Protein AF-A0A9X5XL47-F1 (afdb_monomer)

Sequence (62 aa):
MDEELRSLTERLRNEAGASPAYEQLVATEDPNVLADALTAPGQPLWARELVAFRLGLAGDRR

Structure (mmCIF, N/CA/C/O backbone):
data_AF-A0A9X5XL47-F1
#
_entry.id   AF-A0A9X5XL47-F1
#
loop_
_atom_site.group_PDB
_atom_site.id
_atom_site.type_symbol
_atom_site.label_atom_id
_atom_site.label_alt_id
_atom_site.label_comp_id
_atom_site.label_asym_id
_atom_site.label_entity_id
_atom_site.label_seq_id
_atom_site.pdbx_PDB_ins_code
_atom_site.Cartn_x
_atom_site.Cartn_y
_atom_site.Cartn_z
_atom_site.occupancy
_atom_site.B_iso_or_equiv
_atom_site.auth_seq_id
_atom_site.auth_comp_id
_atom_site.auth_asym_id
_atom_site.auth_atom_id
_atom_site.pdbx_PDB_model_num
ATOM 1 N N . MET A 1 1 ? 8.132 14.845 -6.701 1.00 63.00 1 MET A N 1
ATOM 2 C CA . MET A 1 1 ? 8.418 13.405 -6.527 1.00 63.00 1 MET A CA 1
ATOM 3 C C . MET A 1 1 ? 8.706 13.009 -5.089 1.00 63.00 1 MET A C 1
ATOM 5 O O . MET A 1 1 ? 7.781 12.488 -4.492 1.00 63.00 1 MET A O 1
ATOM 9 N N . ASP A 1 2 ? 9.876 13.265 -4.490 1.00 75.75 2 ASP A N 1
ATOM 10 C CA . ASP A 1 2 ? 10.152 12.740 -3.129 1.00 75.75 2 ASP A CA 1
ATOM 11 C C . ASP A 1 2 ? 9.234 13.310 -2.037 1.00 75.75 2 ASP A C 1
ATOM 13 O O . ASP A 1 2 ? 8.862 12.605 -1.103 1.00 75.75 2 ASP A O 1
ATOM 17 N N . GLU A 1 3 ? 8.827 14.572 -2.171 1.00 79.69 3 GLU A N 1
ATOM 18 C CA . GLU A 1 3 ? 7.933 15.227 -1.211 1.00 79.69 3 GLU A CA 1
ATOM 19 C C . GLU A 1 3 ? 6.475 14.768 -1.351 1.00 79.69 3 GLU A C 1
ATOM 21 O O . GLU A 1 3 ? 5.808 14.499 -0.359 1.00 79.69 3 GLU A O 1
ATOM 26 N N . GLU A 1 4 ? 5.987 14.599 -2.580 1.00 77.56 4 GLU A N 1
ATOM 27 C CA . GLU A 1 4 ? 4.644 14.055 -2.840 1.00 77.56 4 GLU A CA 1
ATOM 28 C C . GLU A 1 4 ? 4.548 12.594 -2.388 1.00 77.56 4 GLU A C 1
ATOM 30 O O . GLU A 1 4 ? 3.538 12.181 -1.823 1.00 77.56 4 GLU A O 1
ATOM 35 N N . LEU A 1 5 ? 5.630 11.831 -2.576 1.00 80.69 5 LEU A N 1
ATOM 36 C CA . LEU A 1 5 ? 5.785 10.477 -2.059 1.00 80.69 5 LEU A CA 1
ATOM 37 C C . LEU A 1 5 ? 5.728 10.462 -0.528 1.00 80.69 5 LEU A C 1
ATOM 39 O O . LEU A 1 5 ? 4.933 9.723 0.057 1.00 80.69 5 LEU A O 1
ATOM 43 N N . ARG A 1 6 ? 6.530 11.307 0.126 1.00 83.81 6 ARG A N 1
ATOM 44 C CA . ARG A 1 6 ? 6.528 11.427 1.586 1.00 83.81 6 ARG A CA 1
ATOM 45 C C . ARG A 1 6 ? 5.135 11.780 2.103 1.00 83.81 6 ARG A C 1
ATOM 47 O O . ARG A 1 6 ? 4.600 11.040 2.925 1.00 83.81 6 ARG A O 1
ATOM 54 N N . SER A 1 7 ? 4.512 12.810 1.534 1.00 89.75 7 SER A N 1
ATOM 55 C CA . SER A 1 7 ? 3.158 13.247 1.882 1.00 89.75 7 SER A CA 1
ATOM 56 C C . SER A 1 7 ? 2.117 12.131 1.718 1.00 89.75 7 SER A C 1
ATOM 58 O O . SER A 1 7 ? 1.298 11.916 2.614 1.00 89.75 7 SER A O 1
ATOM 60 N N . LEU A 1 8 ? 2.183 11.360 0.624 1.00 88.88 8 LEU A N 1
ATOM 61 C CA . LEU A 1 8 ? 1.310 10.205 0.412 1.00 88.88 8 LEU A CA 1
ATOM 62 C C . LEU A 1 8 ? 1.495 9.163 1.519 1.00 88.88 8 LEU A C 1
ATOM 64 O O . LEU A 1 8 ? 0.521 8.748 2.143 1.00 88.88 8 LEU A O 1
ATOM 68 N N . THR A 1 9 ? 2.734 8.755 1.794 1.00 87.62 9 THR A N 1
ATOM 69 C CA . THR A 1 9 ? 3.008 7.729 2.813 1.00 87.62 9 THR A CA 1
ATOM 70 C C . THR A 1 9 ? 2.636 8.176 4.227 1.00 87.62 9 THR A C 1
ATOM 72 O O . THR A 1 9 ? 2.126 7.371 5.004 1.00 87.62 9 THR A O 1
ATOM 75 N N . GLU A 1 10 ? 2.817 9.455 4.561 1.00 92.31 10 GLU A N 1
ATOM 76 C CA . GLU A 1 10 ? 2.407 10.019 5.850 1.00 92.31 10 GLU A CA 1
ATOM 77 C C . GLU A 1 10 ? 0.884 10.028 6.006 1.00 92.31 10 GLU A C 1
ATOM 79 O O . GLU A 1 10 ? 0.369 9.594 7.040 1.00 92.31 10 GLU A O 1
ATOM 84 N N . ARG A 1 11 ? 0.149 10.440 4.964 1.00 95.50 11 ARG A N 1
ATOM 85 C CA . ARG A 1 11 ? -1.318 10.363 4.951 1.00 95.50 11 ARG A CA 1
ATOM 86 C C . ARG A 1 11 ? -1.796 8.927 5.161 1.00 95.50 11 ARG A C 1
ATOM 88 O O . ARG A 1 11 ? -2.620 8.688 6.040 1.00 95.50 11 ARG A O 1
ATOM 95 N N . LEU A 1 12 ? -1.261 7.975 4.396 1.00 94.81 12 LEU A N 1
ATOM 96 C CA . LEU A 1 12 ? -1.667 6.569 4.479 1.00 94.81 12 LEU A CA 1
ATOM 97 C C . LEU A 1 12 ? -1.355 5.959 5.851 1.00 94.81 12 LEU A C 1
ATOM 99 O O . LEU A 1 12 ? -2.175 5.220 6.392 1.00 94.81 12 LEU A O 1
ATOM 103 N N . ARG A 1 13 ? -0.209 6.306 6.453 1.00 92.50 13 ARG A N 1
ATOM 104 C CA . ARG A 1 13 ? 0.139 5.891 7.821 1.00 92.50 13 ARG A CA 1
ATOM 105 C C . ARG A 1 13 ? -0.879 6.406 8.843 1.00 92.50 13 ARG A C 1
ATOM 107 O O . ARG A 1 13 ? -1.262 5.660 9.744 1.00 92.50 13 ARG A O 1
ATOM 114 N N . ASN A 1 14 ? -1.321 7.656 8.700 1.00 95.25 14 ASN A N 1
ATOM 115 C CA . ASN A 1 14 ? -2.327 8.248 9.583 1.00 95.25 14 ASN A CA 1
ATOM 116 C C . ASN A 1 14 ? -3.701 7.584 9.407 1.00 95.25 14 ASN A C 1
ATOM 118 O O . ASN A 1 14 ? -4.340 7.235 10.397 1.00 95.25 14 ASN A O 1
ATOM 122 N N . GLU A 1 15 ? -4.135 7.352 8.166 1.00 95.44 15 GLU A N 1
ATOM 123 C CA . GLU A 1 15 ? -5.405 6.674 7.861 1.00 95.44 15 GLU A CA 1
ATOM 124 C C . GLU A 1 15 ? -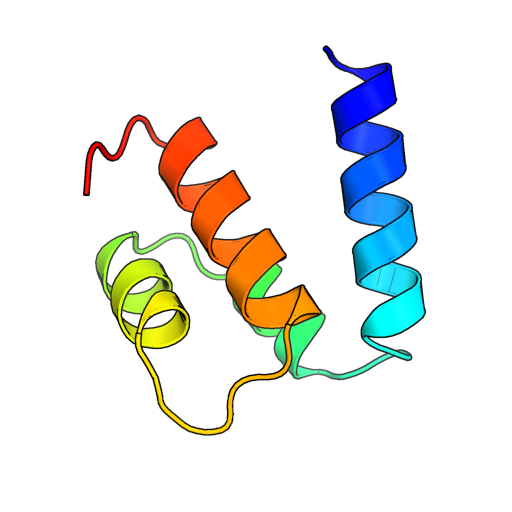5.427 5.213 8.322 1.00 95.44 15 GLU A C 1
ATOM 126 O O . GLU A 1 15 ? -6.466 4.713 8.756 1.00 95.44 15 GLU A O 1
ATOM 131 N N . ALA A 1 16 ? -4.281 4.531 8.278 1.00 93.94 16 ALA A N 1
ATOM 132 C CA . ALA A 1 16 ? -4.159 3.175 8.786 1.00 93.94 16 ALA A CA 1
AT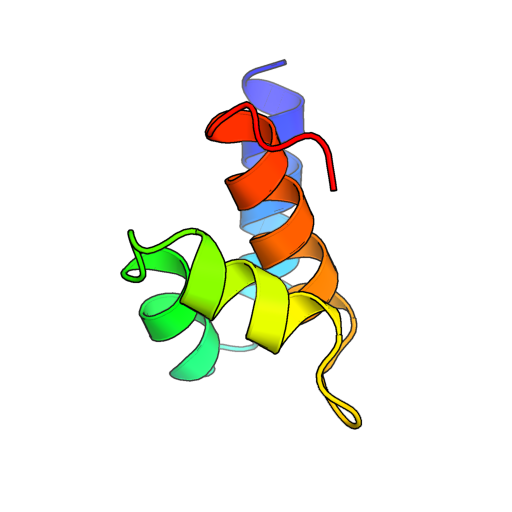OM 133 C C . ALA A 1 16 ? -4.304 3.085 10.314 1.00 93.94 16 ALA A C 1
ATOM 135 O O . ALA A 1 16 ? -4.545 1.993 10.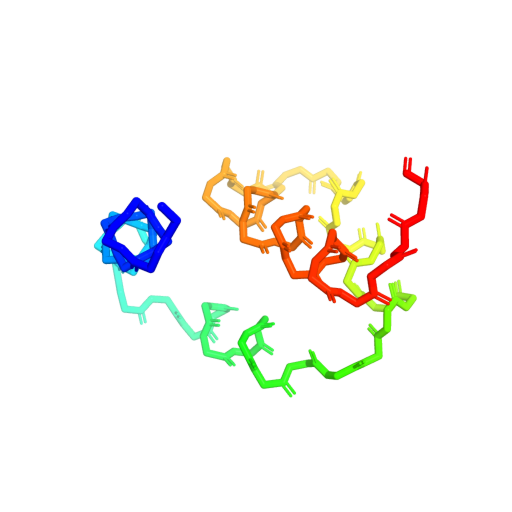826 1.00 93.94 16 ALA A O 1
ATOM 136 N N . GLY A 1 17 ? -4.154 4.193 11.051 1.00 90.31 17 GLY A N 1
ATOM 137 C CA . GLY A 1 17 ? -4.461 4.259 12.482 1.00 90.31 17 GLY A CA 1
ATOM 138 C C . GLY A 1 17 ? -3.724 3.217 13.332 1.00 90.31 17 GLY A C 1
ATOM 139 O O . GLY A 1 17 ? -4.352 2.524 14.126 1.00 90.31 17 GLY A O 1
ATOM 140 N N . ALA A 1 18 ? -2.408 3.069 13.138 1.00 86.38 18 ALA A N 1
ATOM 141 C CA . ALA A 1 18 ? -1.571 2.045 13.785 1.00 86.38 18 ALA A CA 1
ATOM 142 C C . ALA A 1 18 ? -1.992 0.583 13.508 1.00 86.38 18 ALA A C 1
ATOM 144 O O . ALA A 1 18 ? -1.614 -0.330 14.244 1.00 86.38 18 ALA A O 1
ATO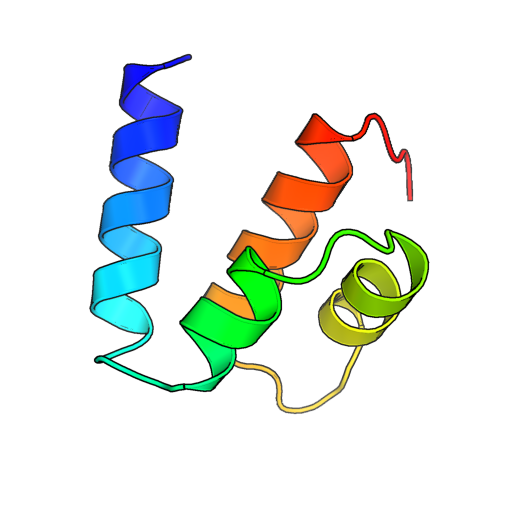M 145 N N . SER A 1 19 ? -2.748 0.341 12.433 1.00 91.00 19 SER A N 1
ATOM 146 C CA . SER A 1 19 ? -3.102 -1.007 11.998 1.00 91.00 19 SER A CA 1
ATOM 147 C C . SER A 1 19 ? -1.848 -1.847 11.712 1.00 91.00 19 SER A C 1
ATOM 149 O O . SER A 1 19 ? -1.009 -1.431 10.908 1.00 91.00 19 SER A O 1
ATOM 151 N N . PRO A 1 20 ? -1.742 -3.072 12.267 1.00 91.69 20 PRO A N 1
ATOM 152 C CA . PRO A 1 20 ? -0.668 -4.006 11.928 1.00 91.69 20 PRO A CA 1
ATOM 153 C C . PRO A 1 20 ? -0.596 -4.325 10.430 1.00 91.69 20 PRO A C 1
ATOM 155 O O . PRO A 1 20 ? 0.476 -4.637 9.916 1.00 91.69 20 PRO A O 1
ATOM 158 N N . ALA A 1 21 ? -1.725 -4.217 9.719 1.00 93.00 21 ALA A N 1
ATOM 159 C CA . ALA A 1 21 ? -1.784 -4.449 8.281 1.00 93.00 21 ALA A CA 1
ATOM 160 C C . ALA A 1 21 ? -0.934 -3.439 7.495 1.00 93.00 21 ALA A C 1
ATOM 162 O O . ALA A 1 21 ? -0.396 -3.789 6.450 1.00 93.00 21 ALA A O 1
ATOM 163 N N . TYR A 1 22 ? -0.768 -2.211 7.999 1.00 94.00 22 TYR A N 1
ATOM 164 C CA . TYR A 1 22 ? 0.094 -1.219 7.357 1.00 94.00 22 TYR A CA 1
ATOM 165 C C . TYR A 1 22 ? 1.548 -1.693 7.337 1.00 94.00 22 TYR A C 1
ATOM 167 O O . TYR A 1 22 ? 2.158 -1.774 6.276 1.00 94.00 22 TYR A O 1
ATOM 175 N N . GLU A 1 23 ? 2.081 -2.083 8.496 1.00 93.38 23 GLU A N 1
ATOM 176 C CA . GLU A 1 23 ? 3.465 -2.552 8.604 1.00 93.38 23 GLU A CA 1
ATOM 177 C C . GLU A 1 23 ? 3.676 -3.868 7.837 1.00 93.38 23 GLU A C 1
ATOM 179 O O . GLU A 1 23 ? 4.703 -4.040 7.186 1.00 93.38 23 GLU A O 1
ATOM 184 N N . GLN A 1 24 ? 2.683 -4.765 7.810 1.00 94.69 24 GLN A N 1
ATOM 185 C CA . GLN A 1 24 ? 2.733 -5.977 6.980 1.00 94.69 24 GLN A CA 1
ATOM 186 C C . GLN A 1 24 ? 2.822 -5.652 5.481 1.00 94.69 24 GLN A C 1
ATOM 188 O O . GLN A 1 24 ? 3.677 -6.195 4.778 1.00 94.69 24 GLN A O 1
ATOM 193 N N . LEU A 1 25 ? 1.980 -4.741 4.985 1.00 95.12 25 LEU A N 1
ATOM 194 C CA . LEU A 1 25 ? 2.002 -4.322 3.582 1.00 95.12 25 LEU A CA 1
ATOM 195 C C . LEU A 1 25 ? 3.275 -3.543 3.226 1.00 95.12 25 LEU A C 1
ATOM 197 O O . LEU A 1 25 ? 3.734 -3.646 2.092 1.00 95.12 25 LEU A O 1
ATOM 201 N N . VAL A 1 26 ? 3.880 -2.809 4.170 1.00 93.69 26 VAL A N 1
ATOM 202 C CA . VAL A 1 26 ? 5.190 -2.141 4.011 1.00 93.69 26 VAL A CA 1
ATOM 203 C C . VAL A 1 26 ? 6.366 -3.129 4.077 1.00 93.69 26 VAL A C 1
ATOM 205 O O . VAL A 1 26 ? 7.373 -2.932 3.400 1.00 93.69 26 VAL A O 1
ATOM 208 N N . ALA A 1 27 ? 6.249 -4.236 4.803 1.00 94.88 27 ALA A N 1
ATOM 209 C CA . ALA A 1 27 ? 7.282 -5.273 4.834 1.00 94.88 27 ALA A CA 1
ATOM 210 C C . ALA A 1 27 ? 7.200 -6.252 3.647 1.00 94.88 27 ALA A C 1
ATOM 212 O O . ALA A 1 27 ? 8.163 -6.955 3.361 1.00 94.88 27 ALA A O 1
ATOM 213 N N . THR A 1 28 ? 6.065 -6.309 2.945 1.00 96.62 28 THR A N 1
ATOM 214 C CA . THR A 1 28 ? 5.856 -7.251 1.835 1.00 96.62 28 THR A CA 1
ATOM 215 C C . THR A 1 28 ? 6.666 -6.849 0.602 1.00 96.62 28 THR A C 1
ATOM 217 O O . THR A 1 28 ? 6.416 -5.806 0.005 1.00 96.62 28 THR A O 1
ATOM 220 N N . GLU A 1 29 ? 7.620 -7.683 0.194 1.00 94.12 29 GLU A N 1
ATOM 221 C CA . GLU A 1 29 ? 8.441 -7.451 -1.006 1.00 94.12 29 GLU A CA 1
ATOM 222 C C . GLU A 1 29 ? 7.915 -8.175 -2.252 1.00 94.12 29 GLU A C 1
ATOM 224 O O . GLU A 1 29 ? 8.272 -7.797 -3.363 1.00 94.12 29 GLU A O 1
ATOM 229 N N . ASP A 1 30 ? 7.056 -9.185 -2.086 1.00 95.94 30 ASP A N 1
ATOM 230 C CA . ASP A 1 30 ? 6.505 -9.966 -3.196 1.00 95.94 30 ASP A CA 1
ATOM 231 C C . ASP A 1 30 ? 5.408 -9.179 -3.950 1.00 95.94 30 ASP A C 1
ATOM 233 O O . ASP A 1 30 ? 4.335 -8.926 -3.384 1.00 95.94 30 ASP A O 1
ATOM 237 N N . PRO A 1 31 ? 5.613 -8.826 -5.237 1.00 95.06 31 PRO A N 1
ATOM 238 C CA . PRO A 1 31 ? 4.620 -8.107 -6.036 1.00 95.06 31 PRO A CA 1
ATOM 239 C C . PRO A 1 31 ? 3.319 -8.886 -6.255 1.00 95.06 31 PRO A C 1
ATOM 241 O O . PRO A 1 31 ? 2.280 -8.282 -6.512 1.00 95.06 31 PRO A O 1
ATOM 244 N N . ASN A 1 32 ? 3.328 -10.218 -6.175 1.00 96.25 32 ASN A N 1
ATOM 245 C CA . ASN A 1 32 ? 2.098 -11.000 -6.305 1.00 96.25 32 ASN A CA 1
ATOM 246 C C . ASN A 1 32 ? 1.220 -10.857 -5.065 1.00 96.25 32 ASN A C 1
ATOM 248 O O . ASN A 1 32 ? 0.028 -10.600 -5.198 1.00 96.25 32 ASN A O 1
ATOM 252 N N . VAL A 1 33 ? 1.818 -10.897 -3.873 1.00 96.31 33 VAL A N 1
ATOM 253 C CA . VAL A 1 33 ? 1.094 -10.669 -2.614 1.00 96.31 33 VAL A CA 1
ATOM 254 C C . VAL A 1 33 ? 0.506 -9.252 -2.568 1.00 96.31 33 VAL A C 1
ATOM 256 O O . VAL A 1 33 ? -0.633 -9.059 -2.142 1.00 96.31 33 VAL A O 1
ATOM 259 N N . LEU A 1 34 ? 1.250 -8.253 -3.055 1.00 96.62 34 LEU A N 1
ATOM 260 C CA . LEU A 1 34 ? 0.750 -6.878 -3.170 1.00 96.62 34 LEU A CA 1
ATOM 261 C C . LEU A 1 34 ? -0.399 -6.756 -4.190 1.00 96.62 34 LEU A C 1
ATOM 263 O O . LEU A 1 34 ? -1.372 -6.047 -3.929 1.00 96.62 34 LEU A O 1
ATOM 267 N N . ALA A 1 35 ? -0.320 -7.455 -5.325 1.00 96.50 35 ALA A N 1
ATOM 268 C CA . ALA A 1 35 ? -1.379 -7.467 -6.337 1.00 96.50 35 ALA A CA 1
ATOM 269 C C . ALA A 1 35 ? -2.661 -8.167 -5.847 1.00 96.50 35 ALA A C 1
ATOM 271 O O . ALA A 1 35 ? -3.771 -7.702 -6.127 1.00 96.50 35 ALA A O 1
ATOM 272 N N . ASP A 1 36 ? -2.529 -9.229 -5.054 1.00 95.81 36 ASP A N 1
ATOM 273 C CA . ASP A 1 36 ? -3.672 -9.878 -4.409 1.00 95.81 36 ASP A CA 1
ATOM 274 C C . ASP A 1 36 ? -4.360 -8.913 -3.431 1.00 95.81 36 ASP A C 1
ATOM 276 O O . ASP A 1 36 ? -5.583 -8.752 -3.452 1.00 95.81 36 ASP A O 1
ATOM 280 N N . ALA A 1 37 ? -3.580 -8.188 -2.622 1.00 94.62 37 ALA A N 1
ATOM 281 C CA . ALA A 1 37 ? -4.107 -7.176 -1.707 1.00 94.62 37 ALA A CA 1
ATOM 282 C C . ALA A 1 37 ? -4.788 -5.999 -2.434 1.00 94.62 37 ALA A C 1
ATOM 284 O O . ALA A 1 37 ? -5.772 -5.459 -1.926 1.00 94.62 37 ALA A O 1
ATOM 285 N N . LEU A 1 38 ? -4.318 -5.626 -3.630 1.00 95.38 38 LEU A N 1
ATOM 286 C CA . LEU A 1 38 ? -4.923 -4.563 -4.442 1.00 95.38 38 LEU A CA 1
ATOM 287 C C . LEU A 1 38 ? -6.371 -4.896 -4.832 1.00 95.38 38 LEU A C 1
ATOM 289 O O . LEU A 1 38 ? -7.249 -4.029 -4.799 1.00 95.38 38 LEU A O 1
ATOM 293 N N . THR A 1 39 ? -6.622 -6.158 -5.180 1.00 94.50 39 THR A N 1
ATOM 294 C CA . THR A 1 39 ? -7.916 -6.619 -5.705 1.00 94.50 39 THR A CA 1
ATOM 295 C C . THR A 1 39 ? -8.814 -7.261 -4.647 1.00 94.50 39 THR A C 1
ATOM 297 O O . THR A 1 39 ? -10.010 -7.444 -4.889 1.00 94.50 39 THR A O 1
ATOM 300 N N . ALA A 1 40 ? -8.287 -7.545 -3.452 1.00 95.69 40 ALA A N 1
ATOM 301 C CA . ALA A 1 40 ? -9.042 -8.184 -2.386 1.00 95.69 40 ALA A CA 1
ATOM 302 C C . ALA A 1 40 ? -10.294 -7.366 -1.974 1.00 95.69 40 ALA A C 1
ATOM 304 O O . ALA A 1 40 ? -10.234 -6.141 -1.751 1.00 95.69 40 ALA A O 1
ATOM 305 N N . PRO A 1 41 ? -11.464 -8.024 -1.850 1.00 95.44 41 PRO A N 1
ATOM 306 C CA . PRO A 1 41 ? -12.681 -7.374 -1.385 1.00 95.44 41 PRO A CA 1
ATOM 307 C C . PRO A 1 41 ? -12.551 -6.978 0.090 1.00 95.44 41 PRO A C 1
ATOM 309 O O . PRO A 1 41 ? -11.847 -7.616 0.866 1.00 95.44 41 PRO A O 1
ATOM 312 N N . GLY A 1 42 ? -13.242 -5.907 0.486 1.00 93.75 42 GLY A N 1
ATOM 313 C CA . GLY A 1 42 ? -13.248 -5.436 1.877 1.00 93.75 42 GLY A CA 1
ATOM 314 C C . GLY A 1 42 ? -11.971 -4.725 2.341 1.00 93.75 42 GLY A C 1
ATOM 315 O O . GLY A 1 42 ? -11.938 -4.254 3.474 1.00 93.75 42 GLY A O 1
ATOM 316 N N . GLN A 1 43 ? -10.952 -4.592 1.486 1.00 94.25 43 GLN A N 1
ATOM 317 C CA . GLN A 1 43 ? -9.773 -3.795 1.818 1.00 94.25 43 GLN A CA 1
ATOM 318 C C . GLN A 1 43 ? -10.130 -2.307 1.951 1.00 94.25 43 GLN A C 1
ATOM 320 O O . GLN A 1 43 ? -10.869 -1.778 1.105 1.00 94.25 43 GLN A O 1
ATOM 325 N N . PRO A 1 44 ? -9.609 -1.616 2.980 1.00 95.31 44 PRO A N 1
ATOM 326 C CA . PRO A 1 44 ? -9.775 -0.178 3.108 1.00 95.31 44 PRO A CA 1
ATOM 327 C C . PRO A 1 44 ? -9.042 0.547 1.972 1.00 95.31 44 PRO A C 1
ATOM 329 O O . PRO A 1 44 ? -8.083 0.029 1.397 1.00 95.31 44 PRO A O 1
ATOM 332 N N . LEU A 1 45 ? -9.4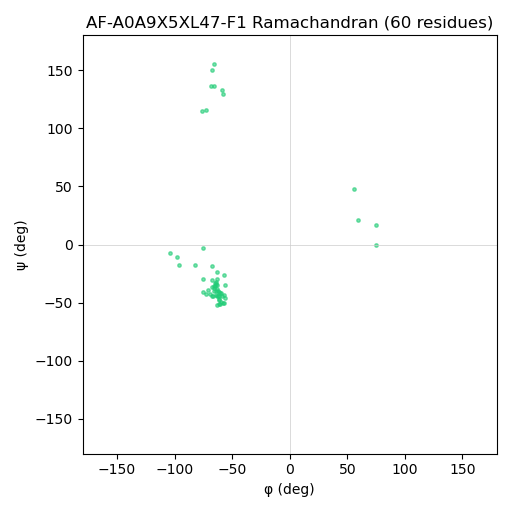89 1.766 1.654 1.00 95.25 45 LEU A N 1
ATOM 333 C CA . LEU A 1 45 ? -8.929 2.550 0.550 1.00 95.25 45 LEU A CA 1
ATOM 334 C C . LEU A 1 45 ? -7.415 2.755 0.706 1.00 95.25 45 LEU A C 1
ATOM 336 O O . LEU A 1 45 ? -6.677 2.464 -0.231 1.00 95.25 45 LEU A O 1
ATOM 340 N N . TRP A 1 46 ? -6.957 3.126 1.906 1.00 96.06 46 TRP A N 1
ATOM 341 C CA . TRP A 1 46 ? -5.536 3.345 2.184 1.00 96.06 46 TRP A CA 1
ATOM 342 C C . TRP A 1 46 ? -4.668 2.118 1.859 1.00 96.06 46 TRP A C 1
ATOM 344 O O . TRP A 1 46 ? -3.541 2.264 1.391 1.00 96.06 46 TRP A O 1
ATOM 354 N N . ALA A 1 47 ? -5.183 0.898 2.071 1.00 96.75 47 ALA A N 1
ATOM 355 C CA . ALA A 1 47 ? -4.436 -0.328 1.799 1.00 96.75 47 ALA A CA 1
ATOM 356 C C . ALA A 1 47 ? -4.253 -0.518 0.293 1.00 96.75 47 ALA A C 1
ATOM 358 O O . ALA A 1 47 ? -3.151 -0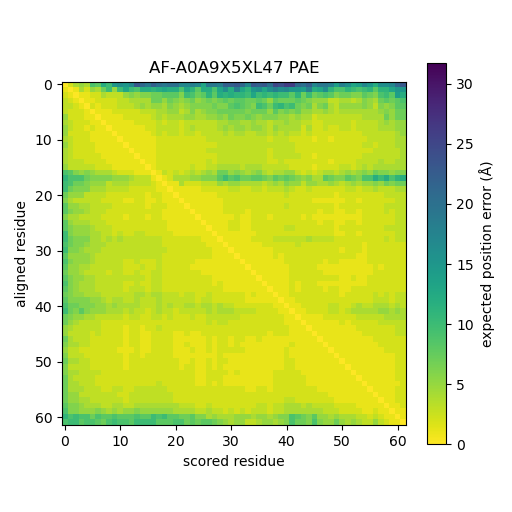.826 -0.154 1.00 96.75 47 ALA A O 1
ATOM 359 N N . ARG A 1 48 ? -5.306 -0.259 -0.495 1.00 97.00 48 ARG A N 1
ATOM 360 C CA . ARG A 1 48 ? -5.247 -0.302 -1.964 1.00 97.00 48 ARG A CA 1
ATOM 361 C C . ARG A 1 48 ? -4.300 0.749 -2.528 1.00 97.00 48 ARG A C 1
ATOM 363 O O . ARG A 1 48 ? -3.511 0.445 -3.416 1.00 97.00 48 ARG A O 1
ATOM 370 N N . GLU A 1 49 ? -4.356 1.964 -1.993 1.00 96.62 49 GLU A N 1
ATOM 371 C CA . GLU A 1 49 ? -3.463 3.051 -2.396 1.00 96.62 49 GLU A CA 1
ATOM 372 C C . GLU A 1 49 ? -1.997 2.713 -2.097 1.00 96.62 49 GLU A C 1
ATOM 374 O O . GLU A 1 49 ? -1.140 2.886 -2.964 1.00 96.62 49 GLU A O 1
ATOM 379 N N . LEU A 1 50 ? -1.712 2.166 -0.910 1.00 95.69 50 LEU A N 1
ATOM 380 C CA . LEU A 1 50 ? -0.365 1.749 -0.522 1.00 95.69 50 LEU A CA 1
ATOM 381 C C . LEU A 1 50 ? 0.194 0.682 -1.470 1.00 95.69 50 LEU A C 1
ATOM 383 O O . LEU A 1 50 ? 1.316 0.823 -1.957 1.00 95.69 50 LEU A O 1
ATOM 387 N N . VAL A 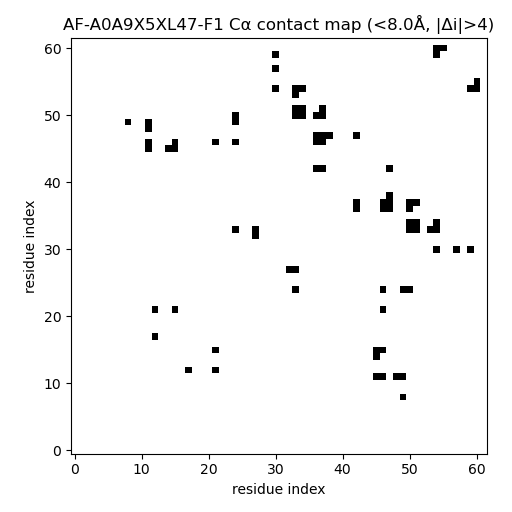1 51 ? -0.566 -0.381 -1.747 1.00 96.44 51 VAL A N 1
ATOM 388 C CA . VAL A 1 51 ? -0.070 -1.474 -2.600 1.00 96.44 51 VAL A CA 1
ATOM 389 C C . VAL A 1 51 ? 0.049 -1.058 -4.063 1.00 96.44 51 VAL A C 1
ATOM 391 O O . VAL A 1 51 ? 1.058 -1.386 -4.681 1.00 96.44 51 VAL A O 1
ATOM 394 N N . ALA A 1 52 ? -0.895 -0.273 -4.598 1.00 95.81 52 ALA A N 1
ATOM 395 C CA . ALA A 1 52 ? -0.795 0.275 -5.953 1.00 95.81 52 ALA A CA 1
ATOM 396 C C . ALA A 1 52 ? 0.469 1.130 -6.106 1.00 95.81 52 ALA A C 1
ATOM 398 O O . ALA A 1 52 ? 1.220 0.988 -7.071 1.00 95.81 52 ALA A O 1
ATOM 399 N N . PHE A 1 53 ? 0.741 1.974 -5.110 1.00 93.19 53 PHE A N 1
ATOM 400 C CA . PHE A 1 53 ? 1.941 2.793 -5.084 1.00 93.19 53 PHE A CA 1
ATOM 401 C C . PHE A 1 53 ? 3.223 1.941 -5.073 1.00 93.19 53 PHE A C 1
ATOM 403 O O . PHE A 1 53 ? 4.142 2.177 -5.861 1.00 93.19 53 PHE A O 1
ATOM 410 N N . ARG A 1 54 ? 3.279 0.911 -4.222 1.00 93.75 54 ARG A N 1
ATOM 411 C CA . ARG A 1 54 ? 4.434 0.006 -4.142 1.00 93.75 54 ARG A CA 1
ATOM 412 C C . ARG A 1 54 ? 4.664 -0.803 -5.416 1.00 93.75 54 ARG A C 1
ATOM 414 O O . ARG A 1 54 ? 5.812 -0.964 -5.821 1.00 93.75 54 ARG A O 1
ATOM 421 N N . LEU A 1 55 ? 3.596 -1.287 -6.042 1.00 95.31 55 LEU A N 1
ATOM 422 C CA . LEU A 1 55 ? 3.654 -1.978 -7.329 1.00 95.31 55 LEU A CA 1
ATOM 423 C C . LEU A 1 55 ? 4.215 -1.056 -8.420 1.00 95.31 55 LEU A C 1
ATOM 425 O O . LEU A 1 55 ? 5.134 -1.447 -9.138 1.00 95.31 55 LEU A O 1
ATOM 429 N N . GLY A 1 56 ? 3.758 0.199 -8.464 1.00 93.75 56 GLY A N 1
ATOM 430 C CA . GLY A 1 56 ? 4.293 1.213 -9.373 1.00 93.75 56 GLY A CA 1
ATOM 431 C C . GLY A 1 56 ? 5.787 1.491 -9.160 1.00 93.75 56 GLY A C 1
ATOM 432 O O . GLY A 1 56 ? 6.536 1.562 -10.134 1.00 93.75 56 GLY A O 1
ATOM 433 N N . LEU A 1 57 ? 6.253 1.577 -7.905 1.00 91.12 57 LEU A N 1
ATOM 434 C CA . LEU A 1 57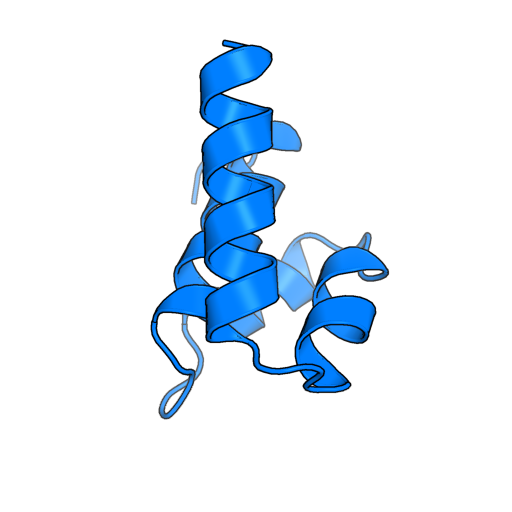 ? 7.687 1.703 -7.595 1.00 91.12 57 LEU A CA 1
ATOM 435 C C . LEU A 1 57 ? 8.508 0.489 -8.047 1.00 91.12 57 LEU A C 1
ATOM 437 O O . LEU A 1 57 ? 9.652 0.649 -8.467 1.00 91.12 57 LEU A O 1
ATOM 441 N N . ALA A 1 58 ? 7.931 -0.711 -7.976 1.00 92.06 58 ALA A N 1
ATOM 442 C CA . ALA A 1 58 ? 8.554 -1.937 -8.468 1.00 92.06 58 ALA A CA 1
ATOM 443 C C . ALA A 1 58 ? 8.520 -2.060 -10.007 1.00 92.06 58 ALA A C 1
ATOM 445 O O . ALA A 1 58 ? 9.068 -3.014 -10.558 1.00 92.06 58 ALA A O 1
ATOM 446 N N . GLY A 1 59 ? 7.899 -1.105 -10.712 1.00 94.12 59 GLY A N 1
ATOM 447 C CA . GLY A 1 59 ? 7.744 -1.133 -12.166 1.00 94.12 59 GLY A CA 1
ATOM 448 C C . GLY A 1 59 ? 6.684 -2.122 -12.658 1.00 94.12 59 GLY A C 1
ATOM 449 O O . GLY A 1 59 ? 6.679 -2.465 -13.844 1.00 94.12 59 GLY A O 1
ATOM 450 N N . ASP A 1 60 ? 5.799 -2.586 -11.772 1.00 93.44 60 ASP A N 1
ATOM 451 C CA . ASP A 1 60 ? 4.667 -3.426 -12.145 1.00 93.44 60 ASP A CA 1
ATOM 452 C C . ASP A 1 60 ? 3.657 -2.617 -12.973 1.00 93.44 60 ASP A C 1
ATOM 454 O O . ASP A 1 60 ? 3.375 -1.455 -12.680 1.00 93.44 60 ASP A O 1
ATOM 458 N N . ARG A 1 61 ? 3.156 -3.224 -14.053 1.00 87.75 61 ARG A N 1
ATOM 459 C CA . ARG A 1 61 ? 2.282 -2.575 -15.044 1.00 87.75 61 ARG A CA 1
ATOM 460 C C . ARG A 1 61 ? 0.810 -2.968 -14.931 1.00 87.75 61 ARG A C 1
ATOM 462 O O . ARG A 1 61 ? 0.016 -2.443 -15.711 1.00 87.75 61 ARG A O 1
ATOM 469 N N . ARG A 1 62 ? 0.486 -3.935 -14.073 1.00 83.31 62 ARG A N 1
ATOM 470 C CA . ARG A 1 62 ? -0.894 -4.368 -13.814 1.00 83.31 62 ARG A CA 1
ATOM 471 C C . ARG A 1 62 ? -1.690 -3.236 -13.171 1.00 83.31 62 ARG A C 1
ATOM 473 O O . ARG A 1 62 ? -2.874 -3.107 -13.547 1.00 83.31 62 ARG A O 1
#

Solvent-accessible surface area (backbone atoms only — not comparable to full-atom values): 3715 Å² total; per-residue (Å²): 106,75,65,59,50,48,54,50,53,53,51,38,52,59,74,45,67,82,39,69,64,53,59,50,62,71,68,57,82,55,64,64,65,36,52,50,54,49,70,43,82,91,62,55,67,56,59,32,54,52,30,52,51,52,35,49,73,72,67,55,83,128

Radius of gyration: 11.08 Å; Cα contacts (8 Å, |Δi|>4): 42; chains: 1; bounding box: 23×26×29 Å

Nearest PDB structures (foldseek):
  6k8u-assembly1_B  TM=5.673E-01  e=5.213E+00  Erythrobacter dokdonensis DSW-74
  8aeo-assembly1_A  TM=4.774E-01  e=4.335E+00  Chloroflexus aurantiacus J-10-fl
  4atg-assembly1_A  TM=5.543E-01  e=9.646E+00  Antonospora locustae

Secondary structure (DSSP, 8-state):
-HHHHHHHHHHHHHHTTT-HHHHHHHH---HHHHHHHHH-TT--HHHHHHHHHHHHHTT---

Mean predicted aligned error: 3.13 Å

Foldseek 3Di:
DVVVVVVLLVVLVVVCVPPPVNVVL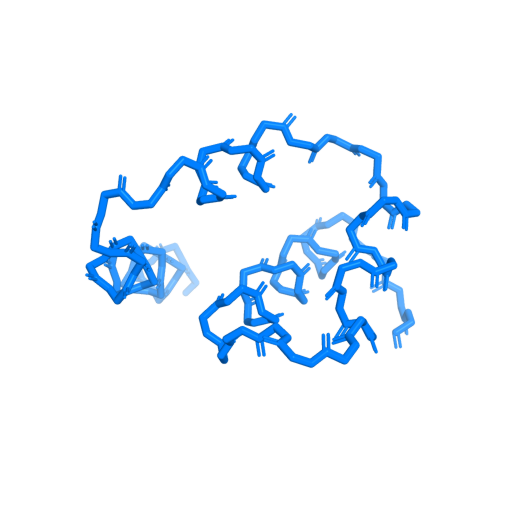VPDPDLVVLVCQLPDPPRDPSSNVSSVVVCVVVVNDD

pLDDT: mean 92.17, std 6.07, range [63.0, 97.0]